Protein AF-A0A968V0X5-F1 (afdb_monomer)

Nearest PDB structures (foldseek):
  3voj-assembly1_A  TM=6.993E-01  e=5.742E+00  Coprinopsis cinerea

Mean predicted aligned error: 14.65 Å

Secondary structure (DSSP, 8-state):
---------PPPPP--HHHHHHHHHHHHT-SSHHHHHHHHHHHHHHHHHHHHHHHTT--EEGGG-GGG-HHHHHHS---EEEETTTEEEEEEEPP-----TTS---------EEEEEP--------------------------

Sequence (144 aa):
MTNHSTIDESLPLPITQKAIRWARQFASEQCHPHKKEQIYLNTLAVLAVRNYLKILDIETDLSQCDSWNPAIRLFDDVADLYVKGLGKIECRPIRYAHLPAGMVMEMRYQLYLTVAPCRSKLGKNVSATSSQPLMKRKKKRDCW

pLDDT: mean 72.54, std 26.36, range [29.66, 98.25]

Radius of gyration: 22.99 Å; Cα contacts (8 Å, |Δi|>4): 158; chains: 1; bounding box: 56×77×31 Å

Structure (mmCIF, N/CA/C/O backbone):
data_AF-A0A968V0X5-F1
#
_entry.id   AF-A0A968V0X5-F1
#
loop_
_atom_site.group_PDB
_atom_site.id
_atom_site.type_symbol
_atom_site.label_atom_id
_atom_site.label_alt_id
_atom_site.label_comp_id
_atom_site.label_asym_id
_atom_site.label_entity_id
_atom_site.label_seq_id
_atom_site.pdbx_PDB_ins_code
_atom_site.Cartn_x
_atom_site.Cartn_y
_atom_site.Cartn_z
_atom_site.occupancy
_atom_site.B_iso_or_equiv
_atom_site.auth_seq_id
_atom_site.auth_comp_id
_atom_site.auth_asym_id
_atom_site.auth_atom_id
_atom_site.pdbx_PDB_model_num
ATOM 1 N N . MET A 1 1 ? -25.029 30.959 -8.080 1.00 35.50 1 MET A N 1
ATOM 2 C CA . MET A 1 1 ? -23.920 30.289 -8.789 1.00 35.50 1 MET A CA 1
ATOM 3 C C . MET A 1 1 ? -22.747 30.239 -7.826 1.00 35.50 1 MET A C 1
ATOM 5 O O . MET A 1 1 ? -22.076 31.244 -7.650 1.00 35.50 1 MET A O 1
ATOM 9 N N . THR A 1 2 ? -22.596 29.149 -7.076 1.00 42.12 2 THR A N 1
ATOM 10 C CA . THR A 1 2 ? -21.485 28.996 -6.129 1.00 42.12 2 THR A CA 1
ATOM 11 C C . THR A 1 2 ? -20.245 28.597 -6.913 1.00 42.12 2 THR A C 1
ATOM 13 O O . THR A 1 2 ? -20.188 27.511 -7.486 1.00 42.12 2 THR A O 1
ATOM 16 N N . ASN A 1 3 ? -19.279 29.510 -6.979 1.00 46.28 3 ASN A N 1
ATOM 17 C CA . ASN A 1 3 ? -17.956 29.251 -7.524 1.00 46.28 3 ASN A CA 1
ATOM 18 C C . ASN A 1 3 ? -17.308 28.157 -6.667 1.00 46.28 3 ASN A C 1
ATOM 20 O O . ASN A 1 3 ? -16.847 28.430 -5.562 1.00 46.28 3 ASN A O 1
ATOM 24 N N . HIS A 1 4 ? -17.313 26.914 -7.147 1.00 55.53 4 HIS A N 1
ATOM 25 C CA . HIS A 1 4 ? -16.466 25.866 -6.591 1.00 55.53 4 HIS A CA 1
ATOM 26 C C . HIS A 1 4 ? -15.026 26.199 -6.978 1.00 55.53 4 HIS A C 1
ATOM 28 O O . HIS A 1 4 ? -14.517 25.725 -7.990 1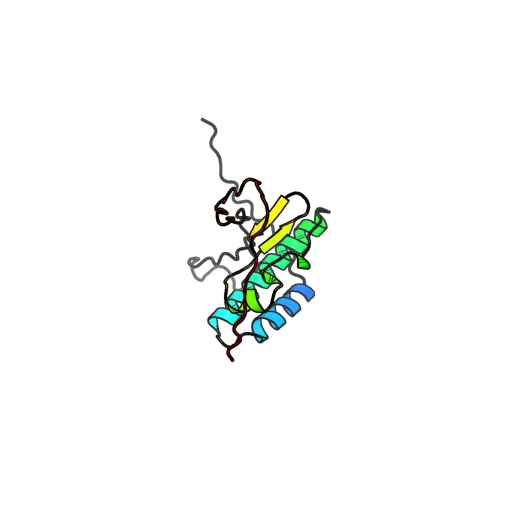.00 55.53 4 HIS A O 1
ATOM 34 N N . SER A 1 5 ? -14.378 27.058 -6.194 1.00 53.62 5 SER A N 1
ATOM 35 C CA . SER A 1 5 ? -12.925 27.137 -6.168 1.00 53.62 5 SER A CA 1
ATOM 36 C C . SER A 1 5 ? -12.423 25.758 -5.750 1.00 53.62 5 SER A C 1
ATOM 38 O O . SER A 1 5 ? -12.522 25.390 -4.580 1.00 53.62 5 SER A O 1
ATOM 40 N N . THR A 1 6 ? -11.973 24.955 -6.715 1.00 53.56 6 THR A N 1
ATOM 41 C CA . THR A 1 6 ? -11.193 23.743 -6.458 1.00 53.56 6 THR A CA 1
ATOM 42 C C . THR A 1 6 ? -9.998 24.164 -5.628 1.00 53.56 6 THR A C 1
ATOM 44 O O . THR A 1 6 ? -9.102 24.843 -6.122 1.00 53.56 6 THR A O 1
ATOM 47 N N . ILE A 1 7 ? -10.052 23.843 -4.343 1.00 56.38 7 ILE A N 1
ATOM 48 C CA . ILE A 1 7 ? -8.984 24.129 -3.407 1.00 56.38 7 ILE A CA 1
ATOM 49 C C . ILE A 1 7 ? -7.802 23.259 -3.850 1.00 56.38 7 ILE A C 1
ATOM 51 O O . ILE A 1 7 ? -7.887 22.033 -3.792 1.00 56.38 7 ILE A O 1
ATOM 55 N N . ASP A 1 8 ? -6.732 23.884 -4.340 1.00 59.66 8 ASP A N 1
ATOM 56 C CA . ASP A 1 8 ? -5.442 23.238 -4.624 1.00 59.66 8 ASP A CA 1
ATOM 57 C C . ASP A 1 8 ? -4.702 22.961 -3.303 1.00 59.66 8 ASP A C 1
ATOM 59 O O . ASP A 1 8 ? -3.579 23.398 -3.066 1.00 59.66 8 ASP A O 1
ATOM 63 N N . GLU A 1 9 ? -5.386 22.306 -2.365 1.00 66.25 9 GLU A N 1
ATOM 64 C CA . GLU A 1 9 ? -4.828 21.968 -1.063 1.00 66.25 9 GLU A CA 1
ATOM 65 C C . GLU A 1 9 ? -4.218 20.573 -1.133 1.00 66.25 9 GLU A C 1
ATOM 67 O O . GLU A 1 9 ? -4.882 19.542 -1.020 1.00 66.25 9 GLU A O 1
ATOM 72 N N . SER A 1 10 ? -2.903 20.546 -1.343 1.00 69.06 10 SER A N 1
ATOM 73 C CA . SER A 1 10 ? -2.112 19.331 -1.211 1.00 69.06 10 SER A CA 1
ATOM 74 C C . SER A 1 10 ? -1.794 19.067 0.253 1.00 69.06 10 SER A C 1
ATOM 76 O O . SER A 1 10 ? -1.184 19.909 0.917 1.00 69.06 10 SER A O 1
ATOM 78 N N . LEU A 1 11 ? -2.132 17.878 0.742 1.00 76.88 11 LEU A N 1
ATOM 79 C CA . LEU A 1 11 ? -1.757 17.462 2.085 1.00 76.88 11 LEU A CA 1
ATOM 80 C C . LEU A 1 11 ? -0.492 16.587 2.044 1.00 76.88 11 LEU A C 1
ATOM 82 O O . LEU A 1 11 ? -0.506 15.542 1.388 1.00 76.88 11 LEU A O 1
ATOM 86 N N . PRO A 1 12 ? 0.603 16.956 2.738 1.00 80.06 12 PRO A N 1
ATOM 87 C CA . PRO A 1 12 ? 1.768 16.087 2.847 1.00 80.06 12 PRO A CA 1
ATOM 88 C C . PRO A 1 12 ? 1.414 14.818 3.635 1.00 80.06 12 PRO A C 1
ATOM 90 O O . PRO A 1 12 ? 0.938 14.888 4.768 1.00 80.06 12 PRO A O 1
ATOM 93 N N . LEU A 1 13 ? 1.679 13.648 3.047 1.00 83.56 13 LEU A N 1
ATOM 94 C CA . LEU A 1 13 ? 1.433 12.352 3.685 1.00 83.56 13 LEU A CA 1
ATOM 95 C C . LEU A 1 13 ? 2.739 11.733 4.207 1.00 83.56 13 LEU A C 1
ATOM 97 O O . LEU A 1 13 ? 3.751 11.735 3.501 1.00 83.56 13 LEU A O 1
ATOM 101 N N . PRO A 1 14 ? 2.744 11.150 5.419 1.00 82.44 14 PRO A N 1
ATOM 102 C CA . PRO A 1 14 ? 3.945 10.557 5.988 1.00 82.44 14 PRO A CA 1
ATOM 103 C C . PRO A 1 14 ? 4.311 9.236 5.295 1.00 82.44 14 PRO A C 1
ATOM 105 O O . PRO A 1 14 ? 3.608 8.224 5.404 1.00 82.44 14 PRO A O 1
ATOM 108 N N . ILE A 1 15 ? 5.482 9.211 4.657 1.00 90.44 15 ILE A N 1
ATOM 109 C CA . ILE A 1 15 ? 6.094 7.985 4.135 1.00 90.44 15 ILE A CA 1
ATOM 110 C C . ILE A 1 15 ? 7.107 7.464 5.150 1.00 90.44 15 ILE A C 1
ATOM 112 O O . ILE A 1 15 ? 8.168 8.041 5.372 1.00 90.44 15 ILE A O 1
ATOM 116 N N . THR A 1 16 ? 6.778 6.338 5.778 1.00 91.12 16 THR A N 1
ATOM 117 C CA . THR A 1 16 ? 7.647 5.719 6.783 1.00 91.12 16 THR A CA 1
ATOM 118 C C . THR A 1 16 ? 8.707 4.830 6.136 1.00 91.12 16 THR A C 1
ATOM 120 O O . THR A 1 16 ? 8.479 4.207 5.097 1.00 91.12 16 THR A O 1
ATOM 123 N N . GLN A 1 17 ? 9.847 4.645 6.809 1.00 95.19 17 GLN A N 1
ATOM 124 C CA . GLN A 1 17 ? 10.867 3.691 6.356 1.00 95.19 17 GLN A CA 1
ATOM 125 C C . GLN A 1 17 ? 10.313 2.261 6.243 1.00 95.19 17 GLN A C 1
ATOM 127 O O . GLN A 1 17 ? 10.730 1.487 5.382 1.00 95.19 17 GLN A O 1
ATOM 132 N N . LYS A 1 18 ? 9.341 1.904 7.095 1.00 95.44 18 LYS A N 1
ATOM 133 C CA . LYS A 1 18 ? 8.619 0.630 6.997 1.00 95.44 18 LYS A CA 1
ATOM 134 C C . LYS A 1 18 ? 7.876 0.530 5.664 1.00 95.44 18 LYS A C 1
ATOM 136 O O . LYS A 1 18 ? 7.984 -0.507 5.019 1.00 95.44 18 LYS A O 1
ATOM 141 N N . ALA A 1 19 ? 7.188 1.590 5.238 1.00 95.56 19 ALA A N 1
ATOM 142 C CA . ALA A 1 19 ? 6.492 1.613 3.955 1.00 95.56 19 ALA A CA 1
ATOM 143 C C . ALA A 1 19 ? 7.447 1.451 2.768 1.00 95.56 19 ALA A C 1
ATOM 145 O O . ALA A 1 19 ? 7.199 0.631 1.887 1.00 95.56 19 ALA A O 1
ATOM 146 N N . ILE A 1 20 ? 8.591 2.137 2.805 1.00 96.81 20 ILE A N 1
ATOM 147 C CA . ILE A 1 20 ? 9.630 2.009 1.775 1.00 96.81 20 ILE A CA 1
ATOM 148 C C . ILE A 1 20 ? 10.154 0.571 1.688 1.00 96.81 20 ILE A C 1
ATOM 150 O O . ILE A 1 20 ? 10.346 0.057 0.587 1.00 96.81 20 ILE A O 1
ATOM 154 N N . ARG A 1 21 ? 10.374 -0.103 2.826 1.00 98.25 21 ARG A N 1
ATOM 155 C CA . ARG A 1 21 ? 10.823 -1.506 2.837 1.00 98.25 21 ARG A CA 1
ATOM 156 C C . ARG A 1 21 ? 9.801 -2.445 2.200 1.00 98.25 21 ARG A C 1
ATOM 158 O O . ARG A 1 21 ? 10.192 -3.245 1.358 1.00 98.25 21 ARG A O 1
ATOM 165 N N . TRP A 1 22 ? 8.520 -2.312 2.547 1.00 97.75 22 TRP A N 1
ATOM 166 C CA . TRP A 1 22 ? 7.450 -3.104 1.928 1.00 97.75 22 TRP A CA 1
ATOM 167 C C . TRP A 1 22 ? 7.367 -2.873 0.421 1.00 97.75 22 TRP A C 1
ATOM 169 O O . TRP A 1 22 ? 7.348 -3.833 -0.342 1.00 97.75 22 TRP A O 1
ATOM 179 N N . ALA A 1 23 ? 7.407 -1.613 -0.014 1.00 97.56 23 ALA A N 1
ATOM 180 C CA . ALA A 1 23 ? 7.374 -1.275 -1.432 1.00 97.56 23 ALA A CA 1
ATOM 181 C C . ALA A 1 23 ? 8.560 -1.877 -2.199 1.00 97.56 23 ALA A C 1
ATOM 183 O O . ALA A 1 23 ? 8.379 -2.430 -3.281 1.00 97.56 23 ALA A O 1
ATOM 184 N N . ARG A 1 24 ? 9.774 -1.831 -1.628 1.00 98.19 24 ARG A N 1
ATOM 185 C CA . ARG A 1 24 ? 10.959 -2.474 -2.224 1.00 98.19 24 ARG A CA 1
ATOM 186 C C . ARG A 1 24 ? 10.814 -3.990 -2.295 1.00 98.19 24 ARG A C 1
ATOM 188 O O . ARG A 1 24 ? 11.158 -4.569 -3.319 1.00 98.19 24 ARG A O 1
ATOM 195 N N . GLN A 1 25 ? 10.301 -4.614 -1.237 1.00 97.88 25 GLN A N 1
ATOM 196 C CA . GLN A 1 25 ? 10.080 -6.056 -1.197 1.00 97.88 25 GLN A CA 1
ATOM 197 C C . GLN A 1 25 ? 9.092 -6.488 -2.288 1.00 97.88 25 GLN A C 1
ATOM 199 O O . GLN A 1 25 ? 9.448 -7.302 -3.134 1.00 97.88 25 GLN A O 1
ATOM 204 N N . PHE A 1 26 ? 7.908 -5.878 -2.350 1.00 97.31 26 PHE A N 1
ATOM 205 C CA . PHE A 1 26 ? 6.898 -6.227 -3.355 1.00 97.31 26 PHE A CA 1
ATOM 206 C C . PHE A 1 26 ? 7.370 -5.953 -4.783 1.00 97.31 26 PHE A C 1
ATOM 208 O O . PHE A 1 26 ? 7.095 -6.740 -5.686 1.00 97.31 26 PHE A O 1
ATOM 215 N N . ALA A 1 27 ? 8.124 -4.873 -5.001 1.00 97.12 27 ALA A N 1
ATOM 216 C CA . ALA A 1 27 ? 8.726 -4.606 -6.300 1.00 97.12 27 ALA A CA 1
ATOM 217 C C . ALA A 1 27 ? 9.785 -5.659 -6.665 1.00 97.12 27 ALA A C 1
ATOM 219 O O . ALA A 1 27 ? 9.865 -6.072 -7.818 1.00 97.12 27 ALA A O 1
ATOM 220 N N . SER A 1 28 ? 10.582 -6.133 -5.703 1.00 96.88 28 SER A N 1
ATOM 221 C CA . SER A 1 28 ? 11.623 -7.139 -5.958 1.00 96.88 28 SER A CA 1
ATOM 222 C C . SER A 1 28 ? 11.076 -8.498 -6.408 1.00 96.88 28 SER A C 1
ATOM 224 O O . SER A 1 28 ? 11.783 -9.228 -7.096 1.00 96.88 28 SER A O 1
ATOM 226 N N . GLU A 1 29 ? 9.810 -8.796 -6.103 1.00 94.88 29 GLU A N 1
ATOM 227 C CA . GLU A 1 29 ? 9.110 -10.016 -6.530 1.00 94.88 29 GLU A CA 1
ATOM 228 C C . GLU A 1 29 ? 8.768 -10.023 -8.030 1.00 94.88 29 GLU A C 1
ATOM 230 O O . GLU A 1 29 ? 8.382 -11.052 -8.577 1.00 94.88 29 GLU A O 1
ATOM 235 N N . GLN A 1 30 ? 8.886 -8.883 -8.712 1.00 93.81 30 GLN A N 1
ATOM 236 C CA . GLN A 1 30 ? 8.490 -8.743 -10.111 1.00 93.81 30 GLN A CA 1
ATOM 237 C C . GLN A 1 30 ? 9.688 -8.900 -11.036 1.00 93.81 30 GLN A C 1
ATOM 239 O O . GLN A 1 30 ? 10.776 -8.411 -10.746 1.00 93.81 30 GLN A O 1
ATOM 244 N N . CYS A 1 31 ? 9.499 -9.503 -12.207 1.00 92.12 31 CYS A N 1
ATOM 245 C CA . CYS A 1 31 ? 10.581 -9.604 -13.190 1.00 92.12 31 CYS A CA 1
ATOM 246 C C . CYS A 1 31 ? 10.731 -8.321 -14.024 1.00 92.12 31 CYS A C 1
ATOM 248 O O . CYS A 1 31 ? 11.844 -7.928 -14.362 1.00 92.12 31 CYS A O 1
ATOM 250 N N . HIS A 1 32 ? 9.620 -7.667 -14.373 1.00 93.00 32 HIS A N 1
ATOM 251 C CA . HIS A 1 32 ? 9.601 -6.630 -15.410 1.00 93.00 32 HIS A CA 1
ATOM 252 C C . HIS A 1 32 ? 9.827 -5.230 -14.819 1.00 93.00 32 HIS A C 1
ATOM 254 O O . HIS A 1 32 ? 9.091 -4.855 -13.906 1.00 93.00 32 HIS A O 1
ATOM 260 N N . PRO A 1 33 ? 10.771 -4.421 -15.344 1.00 93.06 33 PRO A N 1
ATOM 261 C CA . PRO A 1 33 ? 11.110 -3.110 -14.778 1.00 93.06 33 PRO A CA 1
ATOM 262 C C . PRO A 1 33 ? 9.914 -2.167 -14.601 1.00 93.06 33 PRO A C 1
ATOM 264 O O . PRO A 1 33 ? 9.747 -1.591 -13.530 1.00 93.06 33 PRO A O 1
ATOM 267 N N . HIS A 1 34 ? 9.034 -2.076 -15.602 1.00 93.19 34 HIS A N 1
ATOM 268 C CA . HIS A 1 34 ? 7.823 -1.252 -15.520 1.00 93.19 34 HIS A CA 1
ATOM 269 C C . HIS A 1 34 ? 6.900 -1.697 -14.376 1.00 93.19 34 HIS A C 1
ATOM 271 O O . HIS A 1 34 ? 6.425 -0.887 -13.585 1.00 93.19 34 HIS A O 1
ATOM 277 N N . LYS A 1 35 ? 6.693 -3.012 -14.239 1.00 94.06 35 LYS A N 1
ATOM 278 C CA . LYS A 1 35 ? 5.853 -3.591 -13.186 1.00 94.06 35 LYS A CA 1
ATOM 279 C C . LYS A 1 35 ? 6.487 -3.422 -11.796 1.00 94.06 35 LYS A C 1
ATOM 281 O O . LYS A 1 35 ? 5.759 -3.196 -10.833 1.00 94.06 35 LYS A O 1
ATOM 286 N N . LYS A 1 36 ? 7.827 -3.465 -11.691 1.00 96.31 36 LYS A N 1
ATOM 287 C CA . LYS A 1 36 ? 8.568 -3.138 -10.456 1.00 96.31 36 LYS A CA 1
ATOM 288 C C . LYS A 1 36 ? 8.272 -1.714 -9.997 1.00 96.31 36 LYS A C 1
ATOM 290 O O . LYS A 1 36 ? 7.918 -1.522 -8.837 1.00 96.31 36 LYS A O 1
ATOM 295 N N . GLU A 1 37 ? 8.417 -0.736 -10.894 1.00 95.12 37 GLU A N 1
ATOM 296 C CA . GLU A 1 37 ? 8.144 0.674 -10.590 1.00 95.12 37 GLU A CA 1
ATOM 297 C C . GLU A 1 37 ? 6.678 0.857 -10.197 1.00 95.12 37 GLU A C 1
ATOM 299 O O . GLU A 1 37 ? 6.391 1.375 -9.123 1.00 95.12 37 GLU A O 1
ATOM 304 N N . GLN A 1 38 ? 5.753 0.330 -10.996 1.00 94.50 38 GLN A N 1
ATOM 305 C CA . GLN A 1 38 ? 4.320 0.378 -10.717 1.00 94.50 38 GLN A CA 1
ATOM 306 C C . GLN A 1 38 ? 3.974 -0.170 -9.321 1.00 94.50 38 GLN A C 1
ATOM 308 O O . GLN A 1 38 ? 3.322 0.510 -8.533 1.00 94.50 38 GLN A O 1
ATOM 313 N N . ILE A 1 39 ? 4.451 -1.368 -8.966 1.00 96.19 39 ILE A N 1
ATOM 314 C CA . ILE A 1 39 ? 4.181 -1.964 -7.649 1.00 96.19 39 ILE A CA 1
ATOM 315 C C . ILE A 1 39 ? 4.841 -1.177 -6.523 1.00 96.19 39 ILE A C 1
ATOM 317 O O . ILE A 1 39 ? 4.238 -1.020 -5.460 1.00 96.19 39 ILE A O 1
ATOM 321 N N . TYR A 1 40 ? 6.048 -0.658 -6.741 1.00 97.00 40 TYR A N 1
ATOM 322 C CA . TYR A 1 40 ? 6.709 0.209 -5.775 1.00 97.00 40 TYR A CA 1
ATOM 323 C C . TYR A 1 40 ? 5.851 1.446 -5.466 1.00 97.00 40 TYR A C 1
ATOM 325 O O . TYR A 1 40 ? 5.553 1.711 -4.298 1.00 97.00 40 TYR A O 1
ATOM 333 N N . LEU A 1 41 ? 5.396 2.154 -6.506 1.00 95.81 41 LEU A N 1
ATOM 334 C CA . LEU A 1 41 ? 4.566 3.355 -6.381 1.00 95.81 41 LEU A CA 1
ATOM 335 C C . LEU A 1 41 ? 3.208 3.048 -5.732 1.00 95.81 41 LEU A C 1
ATOM 337 O O . LEU A 1 41 ? 2.815 3.731 -4.787 1.00 95.81 41 LEU A O 1
ATOM 341 N N . ASN A 1 42 ? 2.522 1.993 -6.178 1.00 96.00 42 ASN A N 1
ATOM 342 C CA . ASN A 1 42 ? 1.230 1.578 -5.626 1.00 96.00 42 ASN A CA 1
ATOM 343 C C . ASN A 1 42 ? 1.338 1.183 -4.149 1.00 96.00 42 ASN A C 1
ATOM 345 O O . ASN A 1 42 ? 0.494 1.545 -3.332 1.00 96.00 42 ASN A O 1
ATOM 349 N N . THR A 1 43 ? 2.400 0.468 -3.774 1.00 97.50 43 THR A N 1
ATOM 350 C CA . THR A 1 43 ? 2.598 0.056 -2.378 1.00 97.50 43 THR A CA 1
ATOM 351 C C . THR A 1 43 ? 2.874 1.264 -1.486 1.00 97.50 43 THR A C 1
ATOM 353 O O . THR A 1 43 ? 2.350 1.343 -0.373 1.00 97.50 43 THR A O 1
ATOM 356 N N . LEU A 1 44 ? 3.659 2.236 -1.967 1.00 96.56 44 LEU A N 1
ATOM 357 C CA . LEU A 1 44 ? 3.849 3.501 -1.257 1.00 96.56 44 LEU A CA 1
ATOM 358 C C . LEU A 1 44 ? 2.535 4.271 -1.111 1.00 96.56 44 LEU A C 1
ATOM 360 O O . LEU A 1 44 ? 2.285 4.815 -0.041 1.00 96.56 44 LEU A O 1
ATOM 364 N N . ALA A 1 45 ? 1.691 4.263 -2.141 1.00 94.94 45 ALA A N 1
ATOM 365 C CA . ALA A 1 45 ? 0.387 4.921 -2.154 1.00 94.94 45 ALA A CA 1
ATOM 366 C C . ALA A 1 45 ? -0.533 4.372 -1.074 1.00 94.94 45 ALA A C 1
ATOM 368 O O . ALA A 1 45 ? -0.949 5.109 -0.179 1.00 94.94 45 ALA A O 1
ATOM 369 N N . VAL A 1 46 ? -0.762 3.063 -1.098 1.00 96.25 46 VAL A N 1
ATOM 370 C CA . VAL A 1 46 ? -1.599 2.380 -0.109 1.00 96.25 46 VAL A CA 1
ATOM 371 C C . VAL A 1 46 ? -1.090 2.642 1.311 1.00 96.25 46 VAL A C 1
ATOM 373 O O . VAL A 1 46 ? -1.869 2.970 2.205 1.00 96.25 46 VAL A O 1
ATOM 376 N N . LEU A 1 47 ? 0.225 2.551 1.540 1.00 96.81 47 LEU A N 1
ATOM 377 C CA . LEU A 1 47 ? 0.790 2.733 2.878 1.00 96.81 47 LEU A CA 1
ATOM 378 C C . LEU A 1 47 ? 0.829 4.194 3.341 1.00 9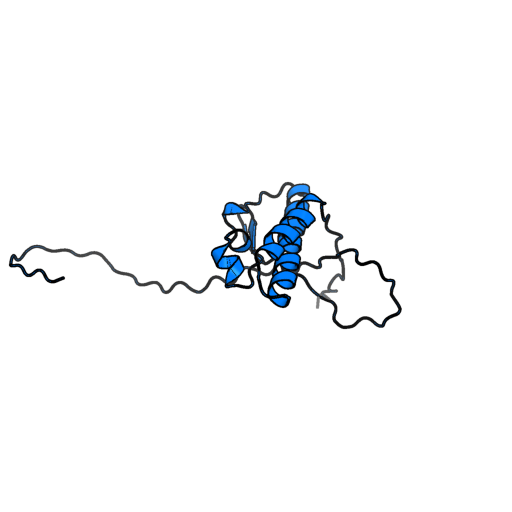6.81 47 LEU A C 1
ATOM 380 O O . LEU A 1 47 ? 0.689 4.430 4.541 1.00 96.81 47 LEU A O 1
ATOM 384 N N . ALA A 1 48 ? 0.998 5.163 2.442 1.00 94.56 48 ALA A N 1
ATOM 385 C CA . ALA A 1 48 ? 0.924 6.584 2.773 1.00 94.56 48 ALA A CA 1
ATOM 386 C C . ALA A 1 48 ? -0.495 6.965 3.217 1.00 94.56 48 ALA A C 1
ATOM 388 O O . ALA A 1 48 ? -0.653 7.511 4.312 1.00 94.56 48 ALA A O 1
ATOM 389 N N . VAL A 1 49 ? -1.523 6.586 2.439 1.00 94.25 49 VAL A N 1
ATOM 390 C CA . VAL A 1 49 ? -2.933 6.788 2.829 1.00 94.25 49 VAL A CA 1
ATOM 391 C C . VAL A 1 49 ? -3.225 6.068 4.136 1.00 94.25 49 VAL A C 1
ATOM 393 O O . VAL A 1 49 ? -3.772 6.669 5.055 1.00 94.25 49 VAL A O 1
ATOM 396 N N . ARG A 1 50 ? -2.806 4.805 4.272 1.00 95.88 50 ARG A N 1
ATOM 397 C CA . ARG A 1 50 ? -3.020 4.034 5.500 1.00 95.88 50 ARG A CA 1
ATOM 398 C C . ARG A 1 50 ? -2.434 4.721 6.732 1.00 95.88 50 ARG A C 1
ATOM 400 O O . ARG A 1 50 ? -3.095 4.779 7.765 1.00 95.88 50 ARG A O 1
ATOM 407 N N . ASN A 1 51 ? -1.195 5.206 6.650 1.00 94.06 51 ASN A N 1
ATOM 408 C CA . ASN A 1 51 ? -0.548 5.880 7.778 1.00 94.06 51 ASN A CA 1
ATOM 409 C C . ASN A 1 51 ? -1.280 7.172 8.139 1.00 94.06 51 ASN A C 1
ATOM 411 O O . ASN A 1 51 ? -1.445 7.460 9.319 1.00 94.06 51 ASN A O 1
ATOM 415 N N . TYR A 1 52 ? -1.739 7.919 7.137 1.00 93.69 52 TYR A N 1
ATOM 416 C CA . TYR A 1 52 ? -2.520 9.126 7.352 1.00 93.69 52 TYR A CA 1
ATOM 417 C C . TYR A 1 52 ? -3.881 8.836 7.998 1.00 93.69 52 TYR A C 1
ATOM 419 O O . TYR A 1 52 ? -4.203 9.423 9.025 1.00 93.69 52 TYR A O 1
ATOM 427 N N . LEU A 1 53 ? -4.634 7.862 7.480 1.00 94.25 53 LEU A N 1
ATOM 428 C CA . LEU A 1 53 ? -5.904 7.434 8.075 1.00 94.25 53 LEU A CA 1
ATOM 429 C C . LEU A 1 53 ? -5.721 6.943 9.513 1.00 94.25 53 LEU A C 1
ATOM 431 O O . LEU A 1 53 ? -6.538 7.250 10.372 1.00 94.25 53 LEU A O 1
ATOM 435 N N . LYS A 1 54 ? -4.607 6.264 9.807 1.00 94.12 54 LYS A N 1
ATOM 436 C CA . LYS A 1 54 ? -4.267 5.866 11.176 1.00 94.12 54 LYS A CA 1
ATOM 437 C C . LYS A 1 54 ? -4.042 7.067 12.106 1.00 94.12 54 LYS A C 1
ATOM 439 O O . LYS A 1 54 ? -4.384 6.976 13.277 1.00 94.12 54 LYS A O 1
ATOM 444 N N . ILE A 1 55 ? -3.467 8.169 11.616 1.00 93.44 55 ILE A N 1
ATOM 445 C CA . ILE A 1 55 ? -3.315 9.410 12.402 1.00 93.44 55 ILE A CA 1
ATOM 446 C C . ILE A 1 55 ? -4.686 10.025 12.712 1.00 93.44 55 ILE A C 1
ATOM 448 O O . ILE A 1 55 ? -4.866 10.588 13.786 1.00 93.44 55 ILE A O 1
ATOM 452 N N . LEU A 1 56 ? -5.652 9.872 11.804 1.00 94.31 56 LEU A N 1
ATOM 453 C CA . LEU A 1 56 ? -7.043 10.294 11.991 1.00 94.31 56 LEU A CA 1
ATOM 454 C C . LEU A 1 56 ? -7.900 9.287 12.781 1.00 94.31 56 LEU A C 1
ATOM 456 O O . LEU A 1 56 ? -9.113 9.459 12.847 1.00 94.31 56 LEU A O 1
ATOM 460 N N . ASP A 1 57 ? -7.294 8.235 13.340 1.00 96.25 57 ASP A N 1
ATOM 461 C CA . ASP A 1 57 ? -7.979 7.146 14.053 1.00 96.25 57 ASP A CA 1
ATOM 462 C C . ASP A 1 57 ? -9.040 6.405 13.208 1.00 96.25 57 ASP A C 1
ATOM 464 O O . ASP A 1 57 ? -10.024 5.863 13.707 1.00 96.25 57 ASP A O 1
ATOM 468 N N . ILE A 1 58 ? -8.831 6.353 11.888 1.00 96.00 58 ILE A N 1
ATOM 469 C CA . ILE A 1 58 ? -9.682 5.617 10.950 1.00 96.00 58 ILE A CA 1
ATOM 470 C C . ILE A 1 58 ? -9.127 4.200 10.757 1.00 96.00 58 ILE A C 1
ATOM 472 O O . ILE A 1 58 ? -7.997 3.990 10.300 1.00 96.00 58 ILE A O 1
ATOM 476 N N . GLU A 1 59 ? -9.953 3.201 11.071 1.00 97.25 59 GLU A N 1
ATOM 477 C CA . GLU A 1 59 ? -9.592 1.788 10.964 1.00 97.25 59 GLU A CA 1
ATOM 478 C C . GLU A 1 59 ? -9.448 1.318 9.501 1.00 97.25 59 GLU A C 1
ATOM 480 O O . GLU A 1 59 ? -10.332 1.509 8.661 1.00 97.25 59 GLU A O 1
ATOM 485 N N . THR A 1 60 ? -8.339 0.626 9.210 1.00 97.56 60 THR A N 1
ATOM 486 C CA . THR A 1 60 ? -8.009 0.078 7.881 1.00 97.56 60 THR A CA 1
ATOM 487 C C . THR A 1 60 ? -7.462 -1.345 7.969 1.00 97.56 60 THR A C 1
ATOM 489 O O . THR A 1 60 ? -6.717 -1.675 8.900 1.00 97.56 60 THR A O 1
ATOM 492 N N . ASP A 1 61 ? -7.760 -2.170 6.963 1.00 97.06 61 ASP A N 1
ATOM 493 C CA . ASP A 1 61 ? -7.360 -3.581 6.926 1.00 97.06 61 ASP A CA 1
ATOM 494 C C . ASP A 1 61 ? -6.698 -3.964 5.594 1.00 97.06 61 ASP A C 1
ATOM 496 O O . ASP A 1 61 ? -7.332 -3.988 4.543 1.00 97.06 61 ASP A O 1
ATOM 500 N N . LEU A 1 62 ? -5.407 -4.306 5.639 1.00 96.69 62 LEU A N 1
ATOM 501 C CA . LEU A 1 62 ? -4.668 -4.739 4.448 1.00 96.69 62 LEU A CA 1
ATOM 502 C C . LEU A 1 62 ? -4.985 -6.176 4.029 1.00 96.69 62 LEU A C 1
ATOM 504 O O . LEU A 1 62 ? -4.771 -6.514 2.872 1.00 96.69 62 LEU A O 1
ATOM 508 N N . SER A 1 63 ? -5.491 -7.022 4.928 1.00 96.12 63 SER A N 1
ATOM 509 C CA . SER A 1 63 ? -5.819 -8.415 4.590 1.00 96.12 63 SER A CA 1
ATOM 510 C C . SER A 1 63 ? -6.998 -8.522 3.617 1.00 96.12 63 SER A C 1
ATOM 512 O O . SER A 1 63 ? -7.095 -9.491 2.872 1.00 96.12 63 SER A O 1
ATOM 514 N N . GLN A 1 64 ? -7.841 -7.488 3.581 1.00 96.31 64 GLN A N 1
ATOM 515 C CA . GLN A 1 64 ? -8.972 -7.354 2.663 1.00 96.31 64 GLN A CA 1
ATOM 516 C C . GLN A 1 64 ? -8.590 -6.692 1.329 1.00 96.31 64 GLN A C 1
ATOM 518 O O . GLN A 1 64 ? -9.450 -6.516 0.465 1.00 96.31 64 GLN A O 1
ATOM 523 N N . CYS A 1 65 ? -7.329 -6.279 1.162 1.00 96.06 65 CYS A N 1
ATOM 524 C CA . CYS A 1 65 ? -6.871 -5.557 -0.021 1.00 96.06 65 CYS A CA 1
ATOM 525 C C . CYS A 1 65 ? -6.293 -6.513 -1.068 1.00 96.06 65 CYS A C 1
ATOM 527 O O . CYS A 1 65 ? -5.436 -7.347 -0.767 1.00 96.06 65 CYS A O 1
ATOM 529 N N . ASP A 1 66 ? -6.693 -6.331 -2.320 1.00 95.81 66 ASP A N 1
ATOM 530 C CA . ASP A 1 66 ? -6.195 -7.097 -3.461 1.00 95.81 66 ASP A CA 1
ATOM 531 C C . ASP A 1 66 ? -4.714 -6.783 -3.731 1.00 95.81 66 ASP A C 1
ATOM 533 O O . ASP A 1 66 ? -3.942 -7.662 -4.111 1.00 95.81 66 ASP A O 1
ATOM 537 N N . SER A 1 67 ? -4.278 -5.558 -3.428 1.00 94.12 67 SER A N 1
ATOM 538 C CA . SER A 1 67 ? -2.879 -5.115 -3.473 1.00 94.12 67 SER A CA 1
ATOM 539 C C . SER A 1 67 ? -1.950 -5.903 -2.536 1.00 94.12 67 SER A C 1
ATOM 541 O O . SER A 1 67 ? -0.745 -6.025 -2.796 1.00 94.12 67 SER A O 1
ATOM 543 N N . TRP A 1 68 ? -2.502 -6.497 -1.471 1.00 96.12 68 TRP A N 1
ATOM 544 C CA . TRP A 1 68 ? -1.770 -7.357 -0.539 1.00 96.12 68 TRP A CA 1
ATOM 545 C C . TRP A 1 68 ? -1.756 -8.835 -0.947 1.00 96.12 68 TRP A C 1
ATOM 547 O O . TRP A 1 68 ? -0.980 -9.606 -0.380 1.00 96.12 68 TRP A O 1
ATOM 557 N N . ASN A 1 69 ? -2.527 -9.225 -1.967 1.00 95.94 69 ASN A N 1
ATOM 558 C CA . ASN A 1 69 ? -2.515 -10.568 -2.536 1.00 95.94 69 ASN A CA 1
ATOM 559 C C . ASN A 1 69 ? -1.409 -10.691 -3.610 1.00 95.94 69 ASN A C 1
ATOM 561 O O . ASN A 1 69 ? -1.488 -10.017 -4.640 1.00 95.94 69 ASN A O 1
ATOM 565 N N . PRO A 1 70 ? -0.399 -11.569 -3.435 1.00 93.81 70 PRO A N 1
ATOM 566 C CA . PRO A 1 70 ? 0.702 -11.710 -4.392 1.00 93.81 70 PRO A CA 1
ATOM 567 C C . PRO A 1 70 ? 0.252 -12.084 -5.809 1.00 93.81 70 PRO A C 1
ATOM 569 O O . PRO A 1 70 ? 0.812 -11.57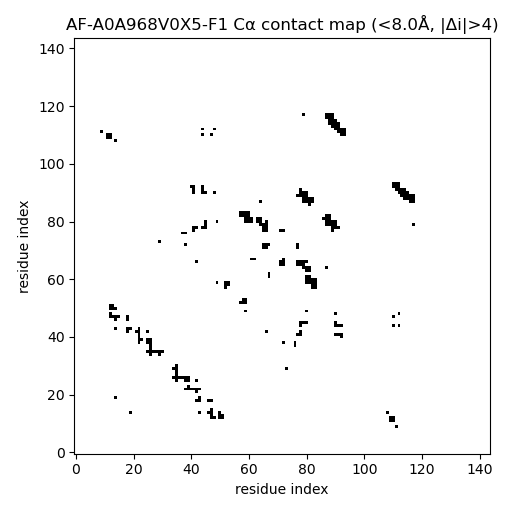6 -6.779 1.00 93.81 70 PRO A O 1
ATOM 572 N N . ALA A 1 71 ? -0.766 -12.941 -5.938 1.00 94.75 71 ALA A N 1
ATOM 573 C CA . ALA A 1 71 ? -1.271 -13.368 -7.238 1.00 94.75 71 ALA A CA 1
ATOM 574 C C . ALA A 1 71 ? -1.956 -12.206 -7.966 1.00 94.75 71 ALA A C 1
ATOM 576 O O . ALA A 1 71 ? -1.661 -11.953 -9.130 1.00 94.75 71 ALA A O 1
ATOM 577 N N . ILE A 1 72 ? -2.815 -11.448 -7.277 1.00 93.75 72 ILE A N 1
ATOM 578 C CA . ILE A 1 72 ? -3.498 -10.304 -7.898 1.00 93.75 72 ILE A CA 1
ATOM 579 C C . ILE A 1 72 ? -2.493 -9.200 -8.233 1.00 93.75 72 ILE A C 1
ATOM 581 O O . ILE A 1 72 ? -2.507 -8.679 -9.345 1.00 93.75 72 ILE A O 1
ATOM 585 N N . ARG A 1 73 ? -1.555 -8.907 -7.325 1.00 94.00 73 ARG A N 1
ATOM 586 C CA . ARG A 1 73 ? -0.479 -7.933 -7.552 1.00 94.00 73 ARG A CA 1
ATOM 587 C C . ARG A 1 73 ? 0.359 -8.261 -8.793 1.00 94.00 73 ARG A C 1
ATOM 589 O O . ARG A 1 73 ? 0.751 -7.348 -9.521 1.00 94.00 73 ARG A O 1
ATOM 596 N N . LEU A 1 74 ? 0.613 -9.545 -9.056 1.00 91.75 74 LEU A N 1
ATOM 597 C CA . LEU A 1 74 ? 1.351 -9.991 -10.239 1.00 91.75 74 LEU A CA 1
ATOM 598 C C . LEU A 1 74 ? 0.599 -9.673 -11.541 1.00 91.75 74 LEU A C 1
ATOM 600 O O . LEU A 1 74 ? 1.199 -9.149 -12.480 1.00 91.75 74 LEU A O 1
ATOM 604 N N . PHE A 1 75 ? -0.704 -9.960 -11.596 1.00 92.19 75 PHE A N 1
ATOM 605 C CA . PHE A 1 75 ? -1.486 -9.855 -12.833 1.00 92.19 75 PHE A CA 1
ATOM 606 C C . PHE A 1 75 ? -2.113 -8.482 -13.071 1.00 92.19 75 PHE A C 1
ATOM 608 O O . PHE A 1 75 ? -2.294 -8.103 -14.225 1.00 92.19 75 PHE A O 1
ATOM 615 N N . ASP A 1 76 ? -2.414 -7.726 -12.018 1.00 90.94 76 ASP A N 1
ATOM 616 C CA . ASP A 1 76 ? -3.243 -6.527 -12.120 1.00 90.94 76 ASP A CA 1
ATOM 617 C C . ASP A 1 76 ? -2.552 -5.285 -11.548 1.00 90.94 76 ASP A C 1
ATOM 619 O O . ASP A 1 76 ? -1.617 -5.356 -10.744 1.00 90.94 76 ASP A O 1
ATOM 623 N N . ASP A 1 77 ? -2.977 -4.120 -12.019 1.00 92.31 77 ASP A N 1
ATOM 624 C CA . ASP A 1 77 ? -2.587 -2.831 -11.476 1.00 92.31 77 ASP A CA 1
ATOM 625 C C . ASP A 1 77 ? -3.507 -2.463 -10.315 1.00 92.31 77 ASP A C 1
ATOM 627 O O . ASP A 1 77 ? -4.419 -1.656 -10.472 1.00 92.31 77 ASP A O 1
ATOM 631 N N . VAL A 1 78 ? -3.289 -3.072 -9.150 1.00 92.62 78 VAL A N 1
ATOM 632 C CA . VAL A 1 78 ? -4.108 -2.854 -7.949 1.00 92.62 78 VAL A CA 1
ATOM 633 C C . VAL A 1 78 ? -3.383 -1.999 -6.915 1.00 92.62 78 VAL A C 1
ATOM 635 O O . VAL A 1 78 ? -2.182 -2.157 -6.677 1.00 92.62 78 VAL A O 1
ATOM 638 N N . ALA A 1 79 ? -4.126 -1.084 -6.298 1.00 94.81 79 ALA A N 1
ATOM 639 C CA . ALA A 1 79 ? -3.649 -0.215 -5.229 1.00 94.81 79 ALA A CA 1
ATOM 640 C C . ALA A 1 79 ? -4.789 0.100 -4.248 1.00 94.81 79 ALA A C 1
ATOM 642 O O . ALA A 1 79 ? -4.988 1.246 -3.856 1.00 94.81 79 ALA A O 1
ATOM 643 N N . ASP A 1 80 ? -5.580 -0.909 -3.892 1.00 96.12 80 ASP A N 1
ATOM 644 C CA . ASP A 1 80 ? -6.733 -0.746 -3.016 1.00 96.12 80 ASP A CA 1
ATOM 645 C C . ASP A 1 80 ? -6.344 -0.725 -1.531 1.00 96.12 80 ASP A C 1
ATOM 647 O O . ASP A 1 80 ? -5.387 -1.374 -1.099 1.00 96.12 80 ASP A O 1
ATOM 651 N N . LEU A 1 81 ? -7.121 0.023 -0.749 1.00 96.94 81 LEU A N 1
ATOM 652 C CA . LEU A 1 81 ? -7.087 0.049 0.707 1.00 96.94 81 LEU A CA 1
ATOM 653 C C . LEU A 1 81 ? -8.510 -0.127 1.244 1.00 96.94 81 LEU A C 1
ATOM 655 O O . LEU A 1 81 ? -9.408 0.634 0.892 1.00 96.94 81 LEU A O 1
ATOM 659 N N . TYR A 1 82 ? -8.732 -1.114 2.108 1.00 97.56 82 TYR A N 1
ATOM 660 C CA . TYR A 1 82 ? -10.015 -1.304 2.775 1.00 97.56 82 TYR A CA 1
ATOM 661 C C . TYR A 1 82 ? -10.104 -0.428 4.025 1.00 97.56 82 TYR A C 1
ATOM 663 O O . TYR A 1 82 ? -9.246 -0.492 4.913 1.00 97.56 82 TYR A O 1
ATOM 671 N N . VAL A 1 83 ? -11.174 0.358 4.100 1.00 96.56 83 VAL A N 1
ATOM 672 C CA . VAL A 1 83 ? -11.519 1.236 5.216 1.00 96.56 83 VAL A CA 1
ATOM 673 C C . VAL A 1 83 ? -12.791 0.710 5.872 1.00 96.56 83 VAL A C 1
ATOM 675 O O . VAL A 1 83 ? -13.812 0.490 5.211 1.00 96.56 83 VAL A O 1
ATOM 678 N N . LYS A 1 84 ? -12.747 0.494 7.187 1.00 94.75 84 LYS A N 1
ATOM 679 C CA . LYS A 1 84 ? -13.881 -0.068 7.926 1.00 94.75 84 LYS A CA 1
ATOM 680 C C . LYS A 1 84 ? -15.097 0.856 7.817 1.00 94.75 84 LYS A C 1
ATOM 682 O O . LYS A 1 84 ? -14.997 2.057 8.036 1.00 94.75 84 LYS A O 1
ATOM 687 N N . GLY A 1 85 ? -16.245 0.286 7.456 1.00 93.31 85 GLY A N 1
ATOM 688 C CA . GLY A 1 85 ? -17.499 1.026 7.277 1.00 93.31 85 GLY A CA 1
ATOM 689 C C . GLY A 1 85 ? -17.654 1.742 5.928 1.00 93.31 85 GLY A C 1
ATOM 690 O O . GLY A 1 85 ? -18.777 2.086 5.582 1.00 93.31 85 GLY A O 1
ATOM 691 N N . LEU A 1 86 ? -16.579 1.912 5.145 1.00 92.44 86 LEU A N 1
ATOM 692 C CA . LEU A 1 86 ? -16.621 2.565 3.825 1.00 92.44 86 LEU A CA 1
ATOM 693 C C . LEU A 1 86 ? -16.325 1.611 2.659 1.00 92.44 86 LEU A C 1
ATOM 695 O O . LEU A 1 86 ? -16.745 1.867 1.533 1.00 92.44 86 LEU A O 1
ATOM 699 N N . GLY A 1 87 ? -15.632 0.500 2.914 1.00 93.56 87 GLY A N 1
ATOM 700 C CA . GLY A 1 87 ? -15.224 -0.444 1.876 1.00 93.56 87 GLY A CA 1
ATOM 701 C C . GLY A 1 87 ? -13.863 -0.097 1.270 1.00 93.56 87 GLY A C 1
ATOM 702 O O . GLY A 1 87 ? -13.002 0.473 1.939 1.00 93.56 87 GLY A O 1
ATOM 703 N N . LYS A 1 88 ? -13.635 -0.499 0.015 1.00 94.38 88 LYS A N 1
ATOM 704 C CA . LYS A 1 88 ? -12.345 -0.327 -0.670 1.00 94.38 88 LYS A CA 1
ATOM 705 C C . LYS A 1 88 ? -12.238 1.031 -1.364 1.00 94.38 88 LYS A C 1
ATOM 707 O O . LYS A 1 88 ? -13.137 1.426 -2.108 1.00 94.38 88 LYS A O 1
ATOM 712 N N . ILE A 1 89 ? -11.096 1.684 -1.186 1.00 94.38 89 ILE A N 1
ATOM 713 C CA . ILE A 1 89 ? -10.692 2.890 -1.912 1.00 94.38 89 ILE A CA 1
ATOM 714 C C . ILE A 1 89 ? -9.451 2.617 -2.759 1.00 94.38 89 ILE A C 1
ATOM 716 O O . ILE A 1 89 ? -8.598 1.830 -2.361 1.00 94.38 89 ILE A O 1
ATOM 720 N N . GLU A 1 90 ? -9.322 3.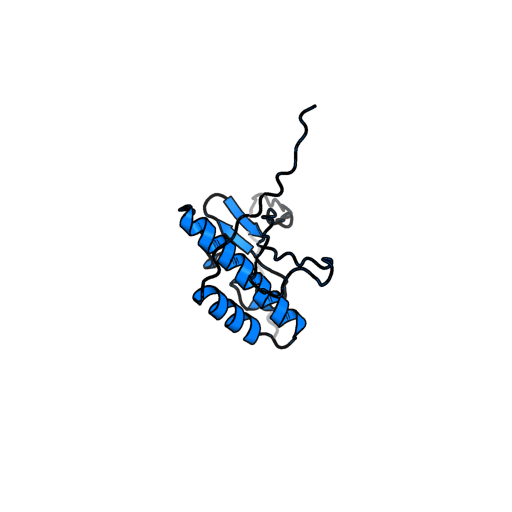284 -3.903 1.00 93.00 90 GLU A N 1
ATOM 721 C CA . GLU A 1 90 ? -8.128 3.190 -4.750 1.00 93.00 90 GLU A CA 1
ATOM 722 C C . GLU A 1 90 ? -7.109 4.274 -4.383 1.00 93.00 90 GLU A C 1
ATOM 724 O O . GLU A 1 90 ? -7.431 5.460 -4.329 1.00 93.00 90 GLU A O 1
ATOM 729 N N . CYS A 1 91 ? -5.862 3.866 -4.166 1.00 93.19 91 CYS A N 1
ATOM 730 C CA . CYS A 1 91 ? -4.736 4.725 -3.817 1.00 93.19 91 CYS A CA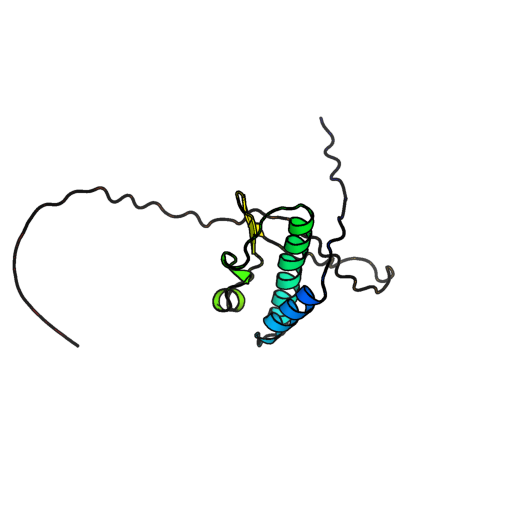 1
ATOM 731 C C . CYS A 1 91 ? -3.810 4.852 -5.033 1.00 93.19 91 CYS A C 1
ATOM 733 O O . CYS A 1 91 ? -2.867 4.077 -5.188 1.00 93.19 91 CYS A O 1
ATOM 735 N N . ARG A 1 92 ? -4.081 5.809 -5.930 1.00 87.69 92 ARG A N 1
ATOM 736 C CA . ARG A 1 92 ? -3.334 5.933 -7.194 1.00 87.69 92 ARG A CA 1
ATOM 737 C C . ARG A 1 92 ? -2.240 7.001 -7.146 1.00 87.69 92 ARG A C 1
ATOM 739 O O . ARG A 1 92 ? -2.552 8.157 -6.867 1.00 87.69 92 ARG A O 1
ATOM 746 N N . PRO A 1 93 ? -0.975 6.642 -7.440 1.00 87.38 93 PRO A N 1
ATOM 747 C CA . PRO A 1 93 ? 0.111 7.607 -7.506 1.00 87.38 93 PRO A CA 1
ATOM 748 C C . PRO A 1 93 ? -0.028 8.477 -8.763 1.00 87.38 93 PRO A C 1
ATOM 750 O O . PRO A 1 93 ? -0.099 7.961 -9.878 1.00 87.38 93 PRO A O 1
ATOM 753 N N . ILE A 1 94 ? -0.029 9.799 -8.600 1.00 82.31 94 ILE A N 1
ATOM 754 C CA . ILE A 1 94 ? -0.006 10.738 -9.728 1.00 82.31 94 ILE A CA 1
ATOM 755 C C . ILE A 1 94 ? 1.443 11.130 -10.025 1.00 82.31 94 ILE A C 1
ATOM 757 O O . ILE A 1 94 ? 2.183 11.543 -9.134 1.00 82.31 94 ILE A O 1
ATOM 761 N N . ARG A 1 95 ? 1.850 11.015 -11.294 1.00 72.62 95 ARG A N 1
ATOM 762 C CA . ARG A 1 95 ? 3.129 11.540 -11.790 1.00 72.62 95 ARG A CA 1
ATOM 763 C C . ARG A 1 95 ? 2.861 12.833 -12.548 1.00 72.62 95 ARG A C 1
ATOM 765 O O . ARG A 1 95 ? 2.148 12.816 -13.549 1.00 72.62 95 ARG A O 1
ATOM 772 N N . TYR A 1 96 ? 3.456 13.940 -12.117 1.00 66.00 96 TYR A N 1
ATOM 773 C CA . TYR A 1 96 ? 3.435 15.169 -12.907 1.00 66.00 96 TYR A CA 1
ATOM 774 C C . TYR A 1 96 ? 4.410 15.015 -14.072 1.00 66.00 96 TYR A C 1
ATOM 776 O O . TYR A 1 96 ? 5.620 15.122 -13.903 1.00 66.00 96 TYR A O 1
ATOM 784 N N . ALA A 1 97 ? 3.887 14.729 -15.261 1.00 52.22 97 ALA A N 1
ATOM 785 C CA . ALA A 1 97 ? 4.699 14.569 -16.465 1.00 52.22 97 ALA A CA 1
ATOM 786 C C . ALA A 1 97 ? 5.152 15.909 -17.086 1.00 52.22 97 ALA A C 1
ATOM 788 O O . ALA A 1 97 ? 5.793 15.904 -18.134 1.00 52.22 97 ALA A O 1
ATOM 789 N N . HIS A 1 98 ? 4.836 17.062 -16.483 1.00 47.66 98 HIS A N 1
ATOM 790 C CA . HIS A 1 98 ? 5.124 18.357 -17.101 1.00 47.66 98 HIS A CA 1
ATOM 791 C C . HIS A 1 98 ? 5.293 19.491 -16.074 1.00 47.66 98 HIS A C 1
ATOM 793 O O . HIS A 1 98 ? 4.388 20.288 -15.852 1.00 47.66 98 HIS A O 1
ATOM 799 N N . LEU A 1 99 ? 6.467 19.578 -15.445 1.00 49.12 99 LEU A N 1
ATOM 800 C CA . LEU A 1 99 ? 6.938 20.813 -14.809 1.00 49.12 99 LEU A CA 1
ATOM 801 C C . LEU A 1 99 ? 8.321 21.155 -15.394 1.00 49.12 99 LEU A C 1
ATOM 803 O O . LEU A 1 99 ? 9.145 20.248 -15.543 1.00 49.12 99 LEU A O 1
ATOM 807 N N . PRO A 1 100 ? 8.581 22.415 -15.795 1.00 45.28 100 PRO A N 1
ATOM 808 C CA . PRO A 1 100 ? 9.851 22.807 -16.398 1.00 45.28 100 PRO A CA 1
ATOM 809 C C . PRO A 1 100 ? 11.014 22.622 -15.412 1.00 45.28 100 PRO A C 1
ATOM 811 O O . PRO A 1 100 ? 10.861 22.815 -14.207 1.00 45.28 100 PRO A O 1
ATOM 814 N N . ALA A 1 101 ? 12.180 22.260 -15.955 1.00 45.81 101 ALA A N 1
ATOM 815 C CA . ALA A 1 101 ? 13.364 21.695 -15.290 1.00 45.81 101 ALA A CA 1
ATOM 816 C C . ALA A 1 101 ? 14.077 22.562 -14.216 1.00 45.81 101 ALA A C 1
ATOM 818 O O . ALA A 1 101 ? 15.234 22.308 -13.895 1.00 45.81 101 ALA A O 1
ATOM 819 N N . GLY A 1 102 ? 13.422 23.581 -13.655 1.00 40.50 102 GLY A N 1
ATOM 820 C CA . GLY A 1 102 ? 14.001 24.520 -12.687 1.00 40.50 102 GLY A CA 1
ATOM 821 C C . GLY A 1 102 ? 13.510 24.383 -11.242 1.00 40.50 102 GLY A C 1
ATOM 822 O O . GLY A 1 102 ? 14.059 25.045 -10.366 1.00 40.50 102 GLY A O 1
ATOM 823 N N . MET A 1 103 ? 12.508 23.547 -10.953 1.00 36.47 103 MET A N 1
ATOM 824 C CA . MET A 1 103 ? 12.019 23.350 -9.583 1.00 36.47 103 MET A CA 1
ATOM 825 C C . MET A 1 103 ? 12.691 22.119 -8.964 1.00 36.47 103 MET A C 1
ATOM 827 O O . MET A 1 103 ? 12.185 21.012 -9.062 1.00 36.47 103 MET A O 1
ATOM 831 N N . VAL A 1 104 ? 13.890 22.355 -8.426 1.00 34.12 104 VAL A N 1
ATOM 832 C CA . VAL A 1 104 ? 14.634 21.588 -7.410 1.00 34.12 104 VAL A CA 1
ATOM 833 C C . VAL A 1 104 ? 14.397 20.069 -7.381 1.00 34.12 104 VAL A C 1
ATOM 835 O O . VAL A 1 104 ? 13.352 19.573 -6.971 1.00 34.12 104 VAL A O 1
ATOM 838 N N . MET A 1 105 ? 15.462 19.331 -7.705 1.00 33.31 105 MET A N 1
ATOM 839 C CA . MET A 1 105 ? 15.664 17.924 -7.356 1.00 33.31 105 MET A CA 1
ATOM 840 C C . MET A 1 105 ? 15.531 17.708 -5.844 1.00 33.31 105 MET A C 1
ATOM 842 O O . MET A 1 105 ? 16.514 17.649 -5.113 1.00 33.31 105 MET A O 1
ATOM 846 N N . GLU A 1 106 ? 14.307 17.523 -5.379 1.00 33.28 106 GLU A N 1
ATOM 847 C CA . GLU A 1 106 ? 14.039 16.801 -4.154 1.00 33.28 106 GLU A CA 1
ATOM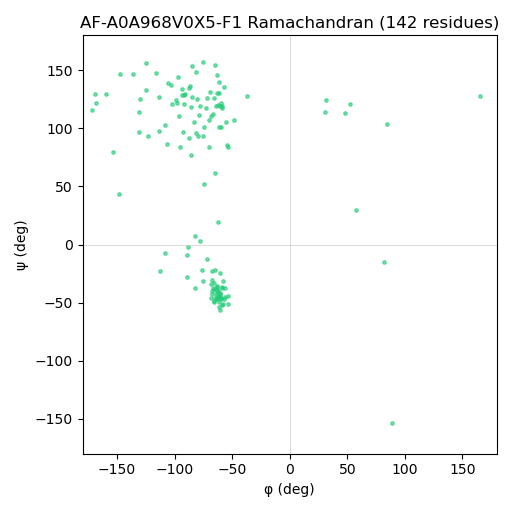 848 C C . GLU A 1 106 ? 12.940 15.792 -4.478 1.00 33.28 106 GLU A C 1
ATOM 850 O O . GLU A 1 106 ? 11.753 16.105 -4.510 1.00 33.28 106 GLU A O 1
ATOM 855 N N . MET A 1 107 ? 13.354 14.550 -4.759 1.00 37.38 107 MET A N 1
ATOM 856 C CA . MET A 1 107 ? 12.485 13.370 -4.740 1.00 37.38 107 MET A CA 1
ATOM 857 C C . MET A 1 107 ? 11.994 13.127 -3.301 1.00 37.38 107 MET A C 1
ATOM 859 O O . MET A 1 107 ? 12.262 12.103 -2.676 1.00 37.38 107 MET A O 1
ATOM 863 N N . ARG A 1 108 ? 11.260 14.086 -2.744 1.00 35.00 108 ARG A N 1
ATOM 864 C CA . ARG A 1 108 ? 10.289 13.822 -1.697 1.00 35.00 108 ARG A CA 1
ATOM 865 C C . ARG A 1 108 ? 9.049 13.377 -2.433 1.00 35.00 108 ARG A C 1
ATOM 867 O O . ARG A 1 108 ? 8.406 14.161 -3.116 1.00 35.00 108 ARG A O 1
ATOM 874 N N . TYR A 1 109 ? 8.792 12.079 -2.363 1.00 40.81 109 TYR A N 1
ATOM 875 C CA . TYR A 1 109 ? 7.575 11.441 -2.841 1.00 40.81 109 TYR A CA 1
ATOM 876 C C . TYR A 1 109 ? 6.348 12.124 -2.213 1.00 40.81 109 TYR A C 1
ATOM 878 O O . TYR A 1 109 ? 5.825 11.682 -1.193 1.00 40.81 109 TYR A O 1
ATOM 886 N N . GLN A 1 110 ? 5.896 13.224 -2.803 1.00 35.03 110 GLN A N 1
ATOM 887 C CA . GLN A 1 110 ? 4.609 13.817 -2.501 1.00 35.03 110 GLN A CA 1
ATOM 888 C C . GLN A 1 110 ? 3.607 13.012 -3.320 1.00 35.03 110 GLN A C 1
ATOM 890 O O . GLN A 1 110 ? 3.474 13.166 -4.533 1.00 35.03 110 GLN A O 1
ATOM 895 N N . LEU A 1 111 ? 3.012 12.024 -2.668 1.00 46.09 111 LEU A N 1
ATOM 896 C CA . LEU A 1 111 ? 2.105 11.094 -3.307 1.00 46.09 111 LEU A CA 1
ATOM 897 C C . LEU A 1 111 ? 0.710 11.702 -3.267 1.00 46.09 111 LEU A C 1
ATOM 899 O O . LEU A 1 111 ? -0.012 11.569 -2.284 1.00 46.09 111 LEU A O 1
ATOM 903 N N . TYR A 1 112 ? 0.371 12.429 -4.325 1.00 44.56 112 TYR A N 1
ATOM 904 C CA . TYR A 1 112 ? -0.963 12.980 -4.512 1.00 44.56 112 TYR A CA 1
ATOM 905 C C . TYR A 1 112 ? -1.907 11.821 -4.805 1.00 44.56 112 TYR A C 1
ATOM 907 O O . TYR A 1 112 ? -1.826 11.192 -5.860 1.00 44.56 112 TYR A O 1
ATOM 915 N N . LEU A 1 113 ? -2.741 11.495 -3.822 1.00 46.75 113 LEU A N 1
ATOM 916 C CA . LEU A 1 113 ? -3.632 10.346 -3.855 1.00 46.75 113 LEU A CA 1
ATOM 917 C C . LEU A 1 113 ? -5.049 10.859 -4.028 1.00 46.75 113 LEU A C 1
ATOM 919 O O . LEU A 1 113 ? -5.661 11.367 -3.093 1.00 46.75 113 LEU A O 1
ATOM 923 N N . THR A 1 114 ? -5.564 10.741 -5.248 1.00 41.12 114 THR A N 1
ATOM 924 C CA . THR A 1 114 ? -6.998 10.898 -5.478 1.00 41.12 114 THR A CA 1
ATOM 925 C C . THR A 1 114 ? -7.674 9.610 -5.031 1.00 41.12 114 THR A C 1
ATOM 927 O O . THR A 1 114 ? -7.362 8.523 -5.516 1.00 41.12 114 THR A O 1
ATOM 930 N N . VAL A 1 115 ? -8.559 9.726 -4.046 1.00 44.09 115 VAL A N 1
ATOM 931 C CA . VAL A 1 115 ? -9.317 8.596 -3.511 1.00 44.09 115 VAL A CA 1
ATOM 932 C C . VAL A 1 115 ? -10.470 8.330 -4.475 1.00 44.09 115 VAL A C 1
ATOM 934 O O . VAL A 1 115 ? -11.507 8.987 -4.407 1.00 44.09 115 VAL A O 1
ATOM 937 N N . ALA A 1 116 ? -10.281 7.424 -5.435 1.00 44.75 116 ALA A N 1
ATOM 938 C CA . ALA A 1 116 ? -11.361 7.029 -6.334 1.00 44.75 116 ALA A CA 1
ATOM 939 C C . ALA A 1 116 ? -12.183 5.890 -5.697 1.00 44.75 116 ALA A C 1
ATOM 941 O O . ALA A 1 116 ? -11.594 4.947 -5.153 1.00 44.75 116 ALA A O 1
ATOM 942 N N . PRO A 1 117 ? -13.530 5.934 -5.756 1.00 40.09 117 PRO A N 1
ATOM 943 C CA . PRO A 1 117 ? -14.355 4.812 -5.326 1.00 40.09 117 PRO A CA 1
ATOM 944 C C . PRO A 1 117 ? -14.077 3.590 -6.209 1.00 40.09 117 PRO A C 1
ATOM 946 O O . PRO A 1 117 ? -14.085 3.677 -7.440 1.00 40.09 117 PRO A O 1
ATOM 949 N N . CYS A 1 118 ? -13.824 2.446 -5.568 1.00 38.34 118 CYS A N 1
ATOM 950 C CA . CYS A 1 118 ? -13.553 1.184 -6.248 1.00 38.34 118 CYS A CA 1
ATOM 951 C C . CYS A 1 118 ? -14.766 0.793 -7.112 1.00 38.34 118 CYS A C 1
ATOM 953 O O . CYS A 1 118 ? -15.885 0.634 -6.616 1.00 38.34 118 CYS A O 1
ATOM 955 N N . ARG A 1 119 ? -14.566 0.670 -8.430 1.00 42.03 119 ARG A N 1
ATOM 956 C CA . ARG A 1 119 ? -15.630 0.330 -9.383 1.00 42.03 119 ARG A CA 1
ATOM 957 C C . ARG A 1 119 ? -15.943 -1.162 -9.253 1.00 42.03 119 ARG A C 1
ATOM 959 O O . ARG A 1 119 ? -15.299 -1.992 -9.891 1.00 42.03 119 ARG A O 1
ATOM 966 N N . SER A 1 120 ? -16.927 -1.512 -8.428 1.00 39.88 120 SER A N 1
ATOM 967 C CA . SER A 1 120 ? -17.431 -2.882 -8.354 1.00 39.88 120 SER A CA 1
ATOM 968 C C . SER A 1 120 ? -17.970 -3.297 -9.727 1.00 39.88 120 SER A C 1
ATOM 970 O O . SER A 1 120 ? -18.834 -2.645 -10.318 1.00 39.88 120 SER A O 1
ATOM 972 N N . LYS A 1 121 ? -17.424 -4.381 -10.288 1.00 45.50 121 LYS A N 1
ATOM 973 C CA . LYS A 1 121 ? -18.019 -5.017 -11.466 1.00 45.50 121 LYS A CA 1
ATOM 974 C C . LYS A 1 121 ? -19.412 -5.500 -11.064 1.00 45.50 121 LYS A C 1
ATOM 976 O O . LYS A 1 121 ? -19.551 -6.293 -10.138 1.00 45.50 121 LYS A O 1
ATOM 981 N N . LEU A 1 122 ? -20.421 -4.979 -11.759 1.00 40.12 122 LEU A N 1
ATOM 982 C CA . LEU A 1 122 ? -21.837 -5.298 -11.613 1.00 40.12 122 LEU A CA 1
ATOM 983 C C . LEU A 1 122 ? -22.034 -6.826 -11.604 1.00 40.12 122 LEU A C 1
ATOM 985 O O . LEU A 1 122 ? -21.883 -7.488 -12.633 1.00 40.12 122 LEU A O 1
ATOM 989 N N . GLY A 1 123 ? -22.341 -7.387 -10.435 1.00 35.34 123 GLY A N 1
ATOM 990 C CA . GLY A 1 123 ? -22.759 -8.777 -10.302 1.00 35.34 123 GLY A CA 1
ATOM 991 C C . GLY A 1 123 ? -24.086 -8.969 -11.029 1.00 35.34 123 GLY A C 1
ATOM 992 O O . GLY A 1 123 ? -25.080 -8.319 -10.707 1.00 35.34 123 GLY A O 1
ATOM 993 N N . LYS A 1 124 ? -24.108 -9.846 -12.036 1.00 38.34 124 LYS A N 1
ATOM 994 C CA . LYS A 1 124 ? -25.356 -10.304 -12.648 1.00 38.34 124 LYS A CA 1
ATOM 995 C C . LYS A 1 124 ? -26.091 -11.166 -11.625 1.00 38.34 124 LYS A C 1
ATOM 997 O O . LYS A 1 124 ? -25.659 -12.274 -11.323 1.00 38.34 124 LYS A O 1
ATOM 1002 N N . ASN A 1 125 ? -27.203 -10.644 -11.119 1.00 33.22 125 ASN A N 1
ATOM 1003 C CA . AS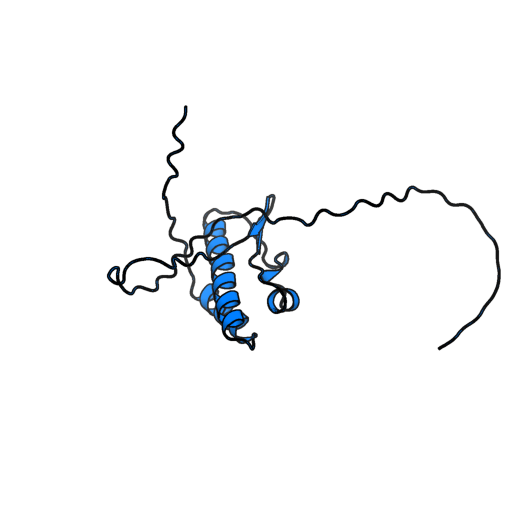N A 1 125 ? -28.211 -11.422 -10.416 1.00 33.22 125 ASN A CA 1
ATOM 1004 C C . ASN A 1 125 ? -28.730 -12.521 -11.350 1.00 33.22 125 ASN A C 1
ATOM 1006 O O . ASN A 1 125 ? -29.313 -12.220 -12.391 1.00 33.22 125 ASN A O 1
ATOM 1010 N N . VAL A 1 126 ? -28.555 -13.783 -10.965 1.00 38.19 126 VAL A N 1
ATOM 1011 C CA . VAL A 1 126 ? -29.412 -14.869 -11.443 1.00 38.19 126 VAL A CA 1
ATOM 1012 C C . VAL A 1 126 ? -30.175 -15.369 -10.230 1.00 38.19 126 VAL A C 1
ATOM 1014 O O . VAL A 1 126 ? -29.672 -16.119 -9.399 1.00 38.19 126 VAL A O 1
ATOM 1017 N N . SER A 1 127 ? -31.398 -14.874 -10.120 1.00 37.03 127 SER A N 1
ATOM 1018 C CA . SER A 1 127 ? -32.463 -15.431 -9.303 1.00 37.03 127 SER A CA 1
ATOM 1019 C C . SER A 1 127 ? -32.743 -16.868 -9.745 1.00 37.03 127 SER A C 1
ATOM 1021 O O . SER A 1 127 ? -33.182 -17.085 -10.872 1.00 37.03 127 SER A O 1
ATOM 1023 N N . ALA A 1 128 ? -32.531 -17.836 -8.857 1.00 32.41 128 ALA A N 1
ATOM 1024 C CA . ALA A 1 128 ? -33.076 -19.181 -8.999 1.00 32.41 128 ALA A CA 1
ATOM 1025 C C . ALA A 1 128 ? -33.911 -19.496 -7.756 1.00 32.41 128 ALA A C 1
ATOM 1027 O O . ALA A 1 128 ? -33.421 -19.896 -6.703 1.00 32.41 128 ALA A O 1
ATOM 1028 N N . THR A 1 129 ? -35.199 -19.218 -7.903 1.00 33.84 129 THR A N 1
ATOM 1029 C CA . THR A 1 129 ? -36.296 -19.600 -7.025 1.00 33.84 129 THR A CA 1
ATOM 1030 C C . THR A 1 129 ? -36.377 -21.113 -6.835 1.00 33.84 129 THR A C 1
ATOM 1032 O O . THR A 1 129 ? -36.324 -21.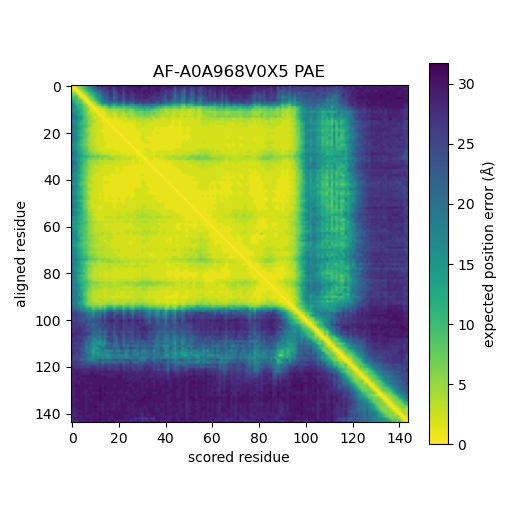890 -7.785 1.00 33.84 129 THR A O 1
ATOM 1035 N N . SER A 1 130 ? -36.571 -21.486 -5.573 1.00 33.12 130 SER A N 1
ATOM 1036 C CA . SER A 1 130 ? -37.059 -22.765 -5.054 1.00 33.12 130 SER A CA 1
ATOM 1037 C C . SER A 1 130 ? -38.154 -23.415 -5.913 1.00 33.12 130 SER A C 1
ATOM 1039 O O . SER A 1 130 ? -39.202 -22.798 -6.106 1.00 33.12 130 SER A O 1
ATOM 1041 N N . SER A 1 131 ? -37.979 -24.688 -6.292 1.00 38.25 131 SER A N 1
ATOM 1042 C CA . SER A 1 131 ? -38.983 -25.765 -6.116 1.00 38.25 131 SER A CA 1
ATOM 1043 C C . SER A 1 131 ? -38.358 -27.149 -6.393 1.00 38.25 131 SER A C 1
ATOM 1045 O O . SER A 1 131 ? -37.856 -27.401 -7.484 1.00 38.25 131 SER A O 1
ATOM 1047 N N . GLN A 1 132 ? -38.401 -28.066 -5.418 1.00 37.25 132 GLN A N 1
ATOM 1048 C CA . GLN A 1 132 ? -38.345 -29.521 -5.668 1.00 37.25 132 GLN A CA 1
ATOM 1049 C C . GLN A 1 132 ? -39.718 -29.988 -6.212 1.00 37.25 132 GLN A C 1
ATOM 1051 O O . GLN A 1 132 ? -40.709 -29.308 -5.935 1.00 37.25 132 GLN A O 1
ATOM 1056 N N . PRO A 1 133 ? -39.823 -31.120 -6.950 1.00 40.22 133 PRO A N 1
ATOM 1057 C CA . PRO A 1 133 ? -40.017 -32.421 -6.283 1.00 40.22 133 PRO A CA 1
ATOM 1058 C C . PRO A 1 133 ? -39.388 -33.672 -6.959 1.00 40.22 133 PRO A C 1
ATOM 1060 O O . PRO A 1 133 ? -39.338 -33.819 -8.173 1.00 40.22 133 PRO A O 1
ATOM 1063 N N . LEU A 1 134 ? -38.979 -34.604 -6.086 1.00 29.66 134 LEU A N 1
ATOM 1064 C CA . LEU A 1 134 ? -39.162 -36.070 -6.086 1.00 29.66 134 LEU A CA 1
ATOM 1065 C C . LEU A 1 134 ? -38.891 -36.951 -7.345 1.00 29.66 134 LEU A C 1
ATOM 1067 O O . LEU A 1 134 ? -39.679 -37.030 -8.277 1.00 29.66 134 LEU A O 1
ATOM 1071 N N . MET A 1 135 ? -37.843 -37.782 -7.200 1.00 31.47 135 MET A N 1
ATOM 1072 C CA . MET A 1 135 ? -37.624 -39.169 -7.674 1.00 31.47 135 MET A CA 1
ATOM 1073 C C . MET A 1 135 ? -37.818 -39.563 -9.155 1.00 31.47 135 MET A C 1
ATOM 1075 O O . MET A 1 135 ? -38.936 -39.704 -9.638 1.00 31.47 135 MET A O 1
ATOM 1079 N N . LYS A 1 136 ? -36.727 -40.074 -9.762 1.00 36.09 136 LYS A N 1
ATOM 1080 C CA . LYS A 1 136 ? -36.691 -41.398 -10.432 1.00 36.09 136 LYS A CA 1
ATOM 1081 C C . LYS A 1 136 ? -35.253 -41.930 -10.594 1.00 36.09 136 LYS A C 1
ATOM 1083 O O . LYS A 1 136 ? -34.355 -41.249 -11.071 1.00 36.09 136 LYS A O 1
ATOM 1088 N N . ARG A 1 137 ? -35.063 -43.185 -10.170 1.00 35.78 137 ARG A N 1
ATOM 1089 C CA . ARG A 1 137 ? -33.859 -44.032 -10.304 1.00 35.78 137 ARG A CA 1
ATOM 1090 C C . ARG A 1 137 ? -33.493 -44.288 -11.778 1.00 35.78 137 ARG A C 1
ATOM 1092 O O . ARG A 1 137 ? -34.386 -44.704 -12.511 1.00 35.78 137 ARG A O 1
ATOM 1099 N N . LYS A 1 138 ? -32.195 -44.271 -12.138 1.00 35.66 138 LYS A N 1
ATOM 1100 C CA . LYS A 1 138 ? -31.406 -45.442 -12.626 1.00 35.66 138 LYS A CA 1
ATOM 1101 C C . LYS A 1 138 ? -30.066 -45.060 -13.306 1.00 35.66 138 LYS A C 1
ATOM 1103 O O . LYS A 1 138 ? -30.060 -44.402 -14.332 1.00 35.66 138 LYS A O 1
ATOM 1108 N N . LYS A 1 139 ? -29.003 -45.717 -12.809 1.00 35.72 139 LYS A N 1
ATOM 1109 C CA . LYS A 1 139 ? -27.981 -46.497 -13.552 1.00 35.72 139 LYS A CA 1
ATOM 1110 C C . LYS A 1 139 ? -26.769 -45.769 -14.180 1.00 35.72 139 LYS A C 1
ATOM 1112 O O . LYS A 1 139 ? -26.851 -45.238 -15.275 1.00 35.72 139 LYS A O 1
ATOM 1117 N N . LYS A 1 140 ? -25.628 -45.934 -13.483 1.00 36.41 140 LYS A N 1
ATOM 1118 C CA . LYS A 1 140 ? -24.267 -46.299 -13.951 1.00 36.41 140 LYS A CA 1
ATOM 1119 C C . LYS A 1 140 ? -23.841 -45.841 -15.357 1.00 36.41 140 LYS A C 1
ATOM 1121 O O . LYS A 1 140 ? -24.378 -46.340 -16.345 1.00 36.41 140 LYS A O 1
ATOM 1126 N N . ARG A 1 141 ? -22.714 -45.123 -15.418 1.00 39.78 141 ARG A N 1
ATOM 1127 C CA . ARG A 1 141 ? -21.460 -45.609 -16.031 1.00 39.78 141 ARG A CA 1
ATOM 1128 C C . ARG A 1 141 ? -20.300 -44.662 -15.709 1.00 39.78 141 ARG A C 1
ATOM 1130 O O . ARG A 1 141 ? -20.419 -43.457 -15.895 1.00 39.78 141 ARG A O 1
ATOM 1137 N N . ASP A 1 142 ? -19.229 -45.268 -15.219 1.00 41.28 142 ASP A N 1
ATOM 1138 C CA . ASP A 1 142 ? -17.882 -44.727 -15.062 1.00 41.28 142 ASP A CA 1
ATOM 1139 C C . ASP A 1 142 ? -17.265 -44.410 -16.433 1.00 41.28 142 ASP A C 1
ATOM 1141 O O . ASP A 1 142 ? -17.635 -45.065 -17.409 1.00 41.28 142 ASP A O 1
ATOM 1145 N N . CYS A 1 143 ? -16.316 -43.469 -16.486 1.00 33.72 143 CYS A N 1
ATOM 1146 C CA . CYS A 1 143 ? -15.138 -43.522 -17.362 1.00 33.72 143 CYS A CA 1
ATOM 1147 C C . CYS A 1 143 ? -14.152 -42.390 -17.014 1.00 33.72 143 CYS A C 1
ATOM 1149 O O . CYS A 1 143 ? -14.500 -41.224 -17.175 1.00 33.72 143 CYS A O 1
ATOM 1151 N N . TRP A 1 144 ? -12.971 -42.830 -16.561 1.00 36.84 144 TRP A N 1
ATOM 1152 C CA . TRP A 1 144 ? -11.603 -42.309 -16.735 1.00 36.84 144 TRP A CA 1
ATOM 1153 C C . TRP A 1 144 ? -11.318 -40.817 -16.557 1.00 36.84 144 TRP A C 1
ATOM 1155 O O . TRP A 1 144 ? -11.686 -40.016 -17.441 1.00 36.84 144 TRP A O 1
#

Foldseek 3Di:
DDPPPPPPDQDFFDQDPVLQVVLQVLLVVADDPVLSVLSSLLSSQLVRVVRVCVVVVWDWDPVLFLNNPSVSSHPDSANWIQTPPQGIWGRDFDDDPDDPPPPDPDPPRSGPGDTDPDDDDDDDDDDDDDDDDDDDDDDDDDDD

Solvent-accessible surface area (backbone atoms only — not comparable to full-atom values): 9265 Å² total; per-residue (Å²): 135,84,80,79,73,78,75,89,74,83,75,90,59,62,77,48,73,68,38,55,51,52,14,51,52,61,14,66,76,44,89,49,70,69,58,20,52,50,42,26,47,20,41,40,28,31,42,21,54,49,50,46,36,48,75,71,72,46,61,67,42,62,90,78,14,58,43,69,34,71,70,49,41,72,78,44,97,53,24,39,40,26,34,73,96,76,46,55,33,32,25,4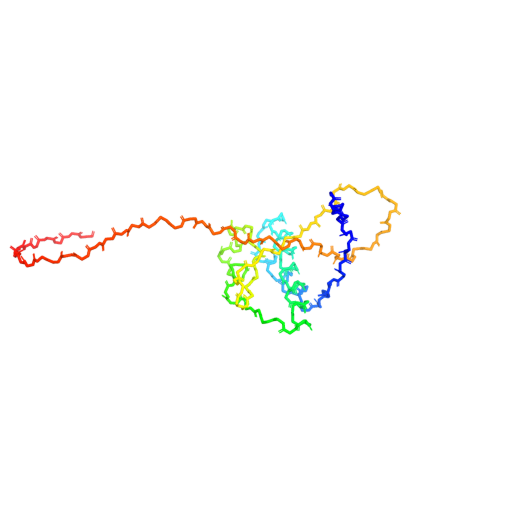6,63,61,77,84,91,81,71,74,98,77,76,68,99,64,93,66,80,72,67,53,60,62,77,44,78,59,81,74,79,83,77,79,84,78,88,79,81,89,79,87,84,84,88,84,91,84,84,89,81,88,82,135